Protein AF-A0A962J3A6-F1 (afdb_monomer_lite)

Secondary structure (DSSP, 8-state):
-----------------------PPPPPPPPP-HHHHHHHHHHHHTT----HHHHHHHHHHHHHHHHHH-TTS-HHHHHHHHHHHHHHHHHTTS--HHHHHHHHHHHHHHTT--HHHHHHHHHHTT--HHHHHHHHHHHHHHH-HHHHHHHHHHHHT-

Sequence (158 aa):
MGQDSLPSGNSKPSSRSRPQKKQRGPKKPKKITPEYLHNSGLYYLERFSSSSANFRAVMLRKAQKSCYAWPEQDFDACTRMVDELVQKFIRLELLNDALYTRSKIYSLRRAGKSRRFIFSSLGVKGLEKNMIEKALAAYDAEHGLESSEKDAALTFAR

Structure (mmCIF, N/CA/C/O backbone):
data_AF-A0A962J3A6-F1
#
_entry.id   AF-A0A962J3A6-F1
#
loop_
_atom_site.group_PDB
_atom_site.id
_atom_site.type_symbol
_atom_site.label_atom_id
_atom_site.label_alt_id
_atom_site.label_comp_id
_atom_site.label_asym_id
_atom_site.label_entity_id
_atom_site.label_seq_id
_atom_site.pdbx_PDB_ins_code
_atom_site.Cartn_x
_atom_site.Cartn_y
_atom_site.Cartn_z
_atom_site.occupancy
_atom_site.B_iso_or_equiv
_atom_site.auth_seq_id
_atom_site.auth_comp_id
_atom_site.auth_asym_id
_atom_site.auth_atom_id
_atom_site.pdbx_PDB_model_num
ATOM 1 N N . MET A 1 1 ? 12.954 83.439 39.056 1.00 41.03 1 MET A N 1
ATOM 2 C CA . MET A 1 1 ? 11.613 82.964 39.456 1.00 41.03 1 MET A CA 1
ATOM 3 C C . MET A 1 1 ? 11.185 81.921 38.431 1.00 41.03 1 MET A C 1
ATOM 5 O O . MET A 1 1 ? 11.240 82.273 37.266 1.00 41.03 1 MET A O 1
ATOM 9 N N . GLY A 1 2 ? 10.917 80.679 38.884 1.00 45.16 2 GLY A N 1
ATOM 10 C CA . GLY A 1 2 ? 10.294 79.511 38.201 1.00 45.16 2 GLY A CA 1
ATOM 11 C C . GLY A 1 2 ? 10.706 79.222 36.749 1.00 45.16 2 GLY A C 1
ATOM 12 O O . GLY A 1 2 ? 10.404 80.016 35.876 1.00 45.16 2 GLY A O 1
ATOM 13 N N . GLN A 1 3 ? 11.449 78.171 36.380 1.00 39.69 3 GLN A N 1
ATOM 14 C CA . GLN A 1 3 ? 11.217 76.728 36.586 1.00 39.69 3 GLN A CA 1
ATOM 15 C C . GLN A 1 3 ? 9.780 76.276 36.279 1.00 39.69 3 GLN A C 1
ATOM 17 O O . GLN A 1 3 ? 8.985 76.096 37.188 1.00 39.69 3 GLN A O 1
ATOM 22 N N . ASP A 1 4 ? 9.524 76.051 34.990 1.00 40.72 4 ASP A N 1
ATOM 23 C CA . ASP A 1 4 ? 8.454 75.233 34.410 1.00 40.72 4 ASP A CA 1
ATOM 24 C C . ASP A 1 4 ? 9.035 74.581 33.143 1.00 40.72 4 ASP A C 1
ATOM 26 O O . ASP A 1 4 ? 9.777 75.229 32.414 1.00 40.72 4 ASP A O 1
ATOM 30 N N . SER A 1 5 ? 8.768 73.350 32.727 1.00 40.53 5 SER A N 1
ATOM 31 C CA . SER A 1 5 ? 8.160 72.169 33.328 1.00 40.53 5 SER A CA 1
ATOM 32 C C . SER A 1 5 ? 8.420 71.060 32.288 1.00 40.53 5 SER A C 1
ATOM 34 O O . SER A 1 5 ? 7.968 71.169 31.150 1.00 40.53 5 SER A O 1
ATOM 36 N N . LEU A 1 6 ? 9.175 70.010 32.628 1.00 45.34 6 LEU A N 1
ATOM 37 C CA . LEU A 1 6 ? 9.227 68.760 31.853 1.00 45.34 6 LEU A CA 1
ATOM 38 C C . LEU A 1 6 ? 9.040 67.587 32.812 1.00 45.34 6 LEU A C 1
ATOM 40 O O . LEU A 1 6 ? 9.815 67.428 33.754 1.00 45.34 6 LEU A O 1
ATOM 44 N N . PRO A 1 7 ? 8.061 66.720 32.527 1.00 44.12 7 PRO A N 1
ATOM 45 C CA . PRO A 1 7 ? 8.363 65.295 32.550 1.00 44.12 7 PRO A CA 1
ATOM 46 C C . PRO A 1 7 ? 7.781 64.577 31.321 1.00 44.12 7 PRO A C 1
ATOM 48 O O . PRO A 1 7 ? 6.577 64.361 31.204 1.00 44.12 7 PRO A O 1
ATOM 51 N N . SER A 1 8 ? 8.663 64.138 30.419 1.00 42.34 8 SER A N 1
ATOM 52 C CA . SER A 1 8 ? 8.333 63.175 29.362 1.00 42.34 8 SER A CA 1
ATOM 53 C C . SER A 1 8 ? 8.263 61.766 29.962 1.00 42.34 8 SER A C 1
ATOM 55 O O . SER A 1 8 ? 9.248 61.026 29.975 1.00 42.34 8 SER A O 1
ATOM 57 N N . GLY A 1 9 ? 7.092 61.391 30.478 1.00 39.75 9 GLY A N 1
ATOM 58 C CA . GLY A 1 9 ? 6.780 60.017 30.866 1.00 39.75 9 GLY A CA 1
ATOM 59 C C . GLY A 1 9 ? 6.573 59.140 29.632 1.00 39.75 9 GLY A C 1
ATOM 60 O O . GLY A 1 9 ? 5.510 59.168 29.022 1.00 39.75 9 GLY A O 1
ATOM 61 N N . ASN A 1 10 ? 7.579 58.346 29.261 1.00 40.97 10 ASN A N 1
ATOM 62 C CA . ASN A 1 10 ? 7.450 57.345 28.205 1.00 40.97 10 ASN A CA 1
ATOM 63 C C . ASN A 1 10 ? 6.894 56.039 28.804 1.00 40.97 10 ASN A C 1
ATOM 65 O O . ASN A 1 10 ? 7.640 55.182 29.285 1.00 40.97 10 ASN A O 1
ATOM 69 N N . SER A 1 11 ? 5.570 55.898 28.832 1.00 45.69 11 SER A N 1
ATOM 70 C CA . SER A 1 11 ? 4.886 54.665 29.223 1.00 45.69 11 SER A CA 1
ATOM 71 C C . SER A 1 11 ? 4.934 53.646 28.077 1.00 45.69 11 SER A C 1
ATOM 73 O O . SER A 1 11 ? 4.363 53.834 27.006 1.00 45.69 11 SER A O 1
ATOM 75 N N . LYS A 1 12 ? 5.634 52.531 28.323 1.00 51.38 12 LYS A N 1
ATOM 76 C CA . LYS A 1 12 ? 5.690 51.346 27.451 1.00 51.38 12 LYS A CA 1
ATOM 77 C C . LYS A 1 12 ? 4.277 50.902 27.034 1.00 51.38 12 LYS A C 1
ATOM 79 O O . LYS A 1 12 ? 3.443 50.689 27.918 1.00 51.38 12 LYS A O 1
ATOM 84 N N . PRO A 1 13 ? 4.003 50.635 25.745 1.00 45.97 13 PRO A N 1
ATOM 85 C CA . PRO A 1 13 ? 2.773 49.958 25.372 1.00 45.97 13 PRO A CA 1
ATOM 86 C C . PRO A 1 13 ? 2.832 48.492 25.826 1.00 45.97 13 PRO A C 1
ATOM 88 O O . PRO A 1 13 ? 3.676 47.708 25.391 1.00 45.97 13 PRO A O 1
ATOM 91 N N . SER A 1 14 ? 1.914 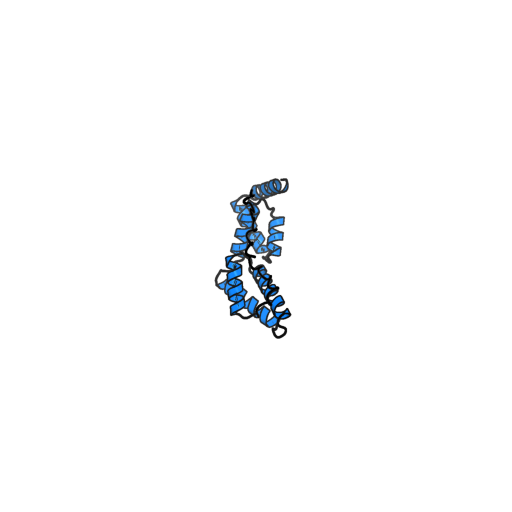48.146 26.729 1.00 51.31 14 SER A N 1
ATOM 92 C CA . SER A 1 14 ? 1.606 46.787 27.177 1.00 51.31 14 SER A CA 1
ATOM 93 C C . SER A 1 14 ? 1.327 45.880 25.975 1.00 51.31 14 SER A C 1
ATOM 95 O O . SER A 1 14 ? 0.310 46.008 25.288 1.00 51.31 14 SER A O 1
ATOM 97 N N . SER A 1 15 ? 2.254 44.962 25.694 1.00 57.25 15 SER A N 1
ATOM 98 C CA . SER A 1 15 ? 2.064 43.913 24.701 1.00 57.25 15 SER A CA 1
ATOM 99 C C . SER A 1 15 ? 0.927 42.999 25.160 1.00 57.25 15 SER A C 1
ATOM 101 O O . SER A 1 15 ? 1.087 42.238 26.115 1.00 57.25 15 SER A O 1
ATOM 103 N N . ARG A 1 16 ? -0.217 43.057 24.468 1.00 57.94 16 ARG A N 1
ATOM 104 C CA . ARG A 1 16 ? -1.308 42.082 24.605 1.00 57.94 16 ARG A CA 1
ATOM 105 C C . ARG A 1 16 ? -0.736 40.678 24.404 1.00 57.94 16 ARG A C 1
ATOM 107 O O . ARG A 1 16 ? -0.370 40.299 23.290 1.00 57.94 16 ARG A O 1
ATOM 114 N N . SER A 1 17 ? -0.638 39.918 25.488 1.00 57.31 17 SER A N 1
ATOM 115 C CA . SER A 1 17 ? -0.189 38.532 25.483 1.00 57.31 17 SER A CA 1
ATOM 116 C C . SER A 1 17 ? -1.162 37.689 24.656 1.00 57.31 17 SER A C 1
ATOM 118 O O . SER A 1 17 ? -2.324 37.492 25.009 1.00 57.31 17 SER A O 1
ATOM 120 N N . ARG A 1 18 ? -0.692 37.196 23.505 1.00 59.00 18 ARG A N 1
ATOM 121 C CA . ARG A 1 18 ? -1.405 36.184 22.717 1.00 59.00 18 ARG A CA 1
ATOM 122 C C . ARG A 1 18 ? -1.610 34.953 23.613 1.00 59.00 18 ARG A C 1
ATOM 124 O O . ARG A 1 18 ? -0.615 34.453 24.141 1.00 59.00 18 ARG A O 1
ATOM 131 N N . PRO A 1 19 ? -2.839 34.433 23.784 1.00 52.97 19 PRO A N 1
ATOM 132 C CA . PRO A 1 19 ? -3.054 33.248 24.601 1.00 52.97 19 PRO A CA 1
ATOM 133 C C . PRO A 1 19 ? -2.276 32.075 23.995 1.00 52.97 19 PRO A C 1
ATOM 135 O O . PRO A 1 19 ? -2.522 31.660 22.859 1.00 52.97 19 PRO A O 1
ATOM 138 N N . GLN A 1 20 ? -1.294 31.568 24.743 1.00 63.28 20 GLN A N 1
ATOM 139 C CA . GLN A 1 20 ? -0.508 30.402 24.356 1.00 63.28 20 GLN A CA 1
ATOM 140 C C . GLN A 1 20 ? -1.460 29.213 24.161 1.00 63.28 20 GLN A C 1
ATOM 142 O O . GLN A 1 20 ? -2.176 28.815 25.082 1.00 63.28 20 GLN A O 1
ATOM 147 N N . LYS A 1 21 ? -1.490 28.639 22.949 1.00 59.34 21 LYS A N 1
ATOM 148 C CA . LYS A 1 21 ? -2.213 27.389 22.670 1.00 59.34 21 LYS A CA 1
ATOM 149 C C . LYS A 1 21 ? -1.671 26.308 23.610 1.00 59.34 21 LYS A C 1
ATOM 151 O O . LYS A 1 21 ? -0.586 25.785 23.367 1.00 59.34 21 LYS A O 1
ATOM 156 N N . LYS A 1 22 ? -2.431 25.955 24.656 1.00 59.28 22 LYS A N 1
ATOM 157 C CA . LYS A 1 22 ? -2.175 24.761 25.478 1.00 59.28 22 LYS A CA 1
ATOM 158 C C . LYS A 1 22 ? -2.032 23.569 24.534 1.00 59.28 22 LYS A C 1
ATOM 160 O O . LYS A 1 22 ? -2.998 23.197 23.862 1.00 59.28 22 LYS A O 1
ATOM 165 N N . GLN A 1 23 ? -0.830 23.005 24.458 1.00 62.09 23 GLN A N 1
ATOM 166 C CA . GLN A 1 23 ? -0.574 21.794 23.693 1.00 62.09 23 GLN A CA 1
ATOM 167 C C . GLN A 1 23 ? -1.398 20.673 24.330 1.00 62.09 23 GLN A C 1
ATOM 169 O O . GLN A 1 23 ? -1.091 20.189 25.416 1.00 62.09 23 GLN A O 1
ATOM 174 N N . ARG A 1 24 ? -2.526 20.326 23.702 1.00 63.44 24 ARG A N 1
ATOM 175 C CA . ARG A 1 24 ? -3.347 19.195 24.132 1.00 63.44 24 ARG A CA 1
ATOM 176 C C . ARG A 1 24 ? -2.508 17.939 23.914 1.00 63.44 24 ARG A C 1
ATOM 178 O O . ARG A 1 24 ? -2.073 17.705 22.78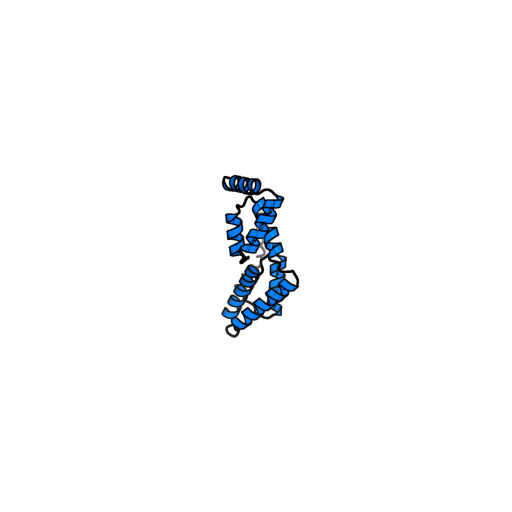7 1.00 63.44 24 ARG A O 1
ATOM 185 N N . GLY A 1 25 ? -2.286 17.167 24.979 1.00 68.00 25 GLY A N 1
ATOM 186 C CA . GLY A 1 25 ? -1.611 15.873 24.902 1.00 68.00 25 GLY A CA 1
ATOM 187 C C . GLY A 1 25 ? -2.261 14.941 23.866 1.00 68.00 25 GLY A C 1
ATOM 188 O O . GLY A 1 25 ? -3.377 15.209 23.398 1.00 68.00 25 GLY A O 1
ATOM 189 N N . PRO A 1 26 ? -1.575 13.856 23.471 1.00 74.94 26 PRO A N 1
ATOM 190 C CA . PRO A 1 26 ? -2.051 12.971 22.416 1.00 74.94 26 PRO A CA 1
ATOM 191 C C . PRO A 1 26 ? -3.453 12.440 22.745 1.00 74.94 26 PRO A C 1
ATOM 193 O O . PRO A 1 26 ? -3.683 11.842 23.794 1.00 74.94 26 PRO A O 1
ATOM 196 N N . LYS A 1 27 ? -4.414 12.687 21.844 1.00 82.00 27 LYS A N 1
ATOM 197 C CA . LYS A 1 27 ? -5.792 12.207 22.006 1.00 82.00 27 LYS A CA 1
ATOM 198 C C . LYS A 1 27 ? -5.806 10.678 21.991 1.00 82.00 27 LYS A C 1
ATOM 200 O O . LYS A 1 27 ? -5.204 10.072 21.103 1.00 82.00 27 LYS A O 1
ATOM 205 N N . LYS A 1 28 ? -6.551 10.074 22.924 1.00 88.31 28 LYS A N 1
ATOM 206 C CA . LYS A 1 28 ? -6.793 8.625 22.953 1.00 88.31 28 LYS A CA 1
ATOM 207 C C . LYS A 1 28 ? -7.330 8.157 21.583 1.00 88.31 28 LYS A C 1
ATOM 209 O O . LYS A 1 28 ? -8.202 8.835 21.027 1.00 88.31 28 LYS A O 1
ATOM 214 N N . PRO A 1 29 ? -6.828 7.042 21.016 1.00 91.75 29 PRO A N 1
ATOM 215 C CA . PRO A 1 29 ? -7.354 6.488 19.770 1.00 91.75 29 PRO A CA 1
ATOM 216 C C . PRO A 1 29 ? -8.864 6.229 19.855 1.00 91.75 29 PRO A C 1
ATOM 218 O O . PRO A 1 29 ? -9.371 5.835 20.904 1.00 91.75 29 PRO A O 1
ATOM 221 N N . LYS A 1 30 ? -9.590 6.441 18.752 1.00 93.94 30 LYS A N 1
ATOM 222 C CA . LYS A 1 30 ? -11.011 6.067 18.661 1.00 93.94 30 LYS A CA 1
ATOM 223 C C . LYS A 1 30 ? -11.153 4.546 18.585 1.00 93.94 30 LYS A C 1
ATOM 225 O O . LYS A 1 30 ? -10.305 3.916 17.956 1.00 93.94 30 LYS A O 1
ATOM 230 N N . LYS A 1 31 ? -12.244 4.015 19.153 1.00 95.50 31 LYS A N 1
ATOM 231 C CA . LYS A 1 31 ? -12.627 2.602 19.035 1.00 95.50 31 LYS A CA 1
ATOM 232 C C . LYS A 1 31 ? -12.773 2.189 17.571 1.00 95.50 31 LYS A C 1
ATOM 234 O O . LYS A 1 31 ? -13.256 2.971 16.750 1.00 95.50 31 LYS A O 1
ATOM 239 N N . ILE A 1 32 ? -12.388 0.954 17.264 1.00 96.94 32 ILE A N 1
ATOM 240 C CA . ILE A 1 32 ? -12.629 0.352 15.949 1.00 96.94 32 ILE A CA 1
ATOM 241 C C . ILE A 1 32 ? -14.109 0.006 15.808 1.00 96.94 32 ILE A C 1
ATOM 243 O O . ILE A 1 32 ? -14.646 -0.760 16.599 1.00 96.94 32 ILE A O 1
ATOM 247 N N . THR A 1 33 ? -14.744 0.582 14.793 1.00 96.81 33 THR A N 1
ATOM 248 C CA . THR A 1 33 ? -16.094 0.255 14.318 1.00 96.81 33 THR A CA 1
ATOM 249 C C . THR A 1 33 ? -16.060 0.185 12.786 1.00 96.81 33 THR A C 1
ATOM 251 O O . THR A 1 33 ? -15.128 0.752 12.198 1.00 96.81 33 THR A O 1
ATOM 254 N N . PRO A 1 34 ? -17.039 -0.454 12.112 1.00 95.94 34 PRO A N 1
ATOM 255 C CA . PRO A 1 34 ? -17.047 -0.523 10.647 1.00 95.94 34 PRO A CA 1
ATOM 256 C C . PRO A 1 34 ? -17.049 0.874 10.017 1.00 95.94 34 PRO A C 1
ATOM 258 O O . PRO A 1 34 ? -16.249 1.165 9.132 1.00 95.94 34 PRO A O 1
ATOM 261 N N . GLU A 1 35 ? -17.879 1.769 10.556 1.00 97.38 35 GLU A N 1
ATOM 262 C CA . GLU A 1 35 ? -18.005 3.160 10.114 1.00 97.38 35 GLU A CA 1
ATOM 263 C C . GLU A 1 35 ? -16.699 3.947 10.292 1.00 97.38 35 GLU A C 1
ATOM 265 O O . GLU A 1 35 ? -16.247 4.664 9.398 1.00 97.38 35 GLU A O 1
ATOM 270 N N . TYR A 1 36 ? -16.035 3.786 11.441 1.00 97.19 36 TYR A N 1
ATOM 271 C CA . TYR A 1 36 ? -14.751 4.439 11.678 1.00 97.19 36 TYR A CA 1
ATOM 272 C C . TYR A 1 36 ? -13.668 3.927 10.726 1.00 97.19 36 TYR A C 1
ATOM 274 O O . TYR A 1 36 ? -12.917 4.733 10.174 1.00 97.19 36 TYR A O 1
ATOM 282 N N . LEU A 1 37 ? -13.585 2.607 10.533 1.00 97.69 37 LEU A N 1
ATOM 283 C CA . LEU A 1 37 ? -12.637 1.994 9.608 1.00 97.69 37 LEU A CA 1
ATOM 284 C C . LEU A 1 37 ? -12.872 2.496 8.185 1.00 97.69 37 LEU A C 1
ATOM 286 O O . LEU A 1 37 ? -11.922 2.971 7.567 1.00 97.69 37 LEU A O 1
ATOM 290 N N . HIS A 1 38 ? -14.124 2.499 7.726 1.00 98.25 38 HIS A N 1
ATOM 291 C CA . HIS A 1 38 ? -14.517 3.001 6.415 1.00 98.25 38 HIS A CA 1
ATOM 292 C C . HIS A 1 38 ? -14.069 4.448 6.188 1.00 98.25 38 HIS A C 1
ATOM 294 O O . HIS A 1 38 ? -13.290 4.717 5.275 1.00 98.25 38 HIS A O 1
ATOM 300 N N . ASN A 1 39 ? -14.465 5.366 7.073 1.00 98.25 39 ASN A N 1
ATOM 301 C CA . ASN A 1 39 ? -14.126 6.785 6.947 1.00 98.25 39 ASN A CA 1
ATOM 302 C C . ASN A 1 39 ? -12.617 7.031 7.070 1.00 98.25 39 ASN A C 1
ATOM 304 O O . ASN A 1 39 ? -12.049 7.853 6.353 1.00 98.25 39 ASN A O 1
ATOM 308 N N . SER A 1 40 ? -11.935 6.293 7.952 1.00 97.75 40 SER A N 1
ATOM 309 C CA . SER A 1 40 ? -10.479 6.391 8.079 1.00 97.75 40 SER A CA 1
ATOM 310 C C . SER A 1 40 ? -9.736 5.829 6.865 1.00 97.75 40 SER A C 1
ATOM 312 O O . SER A 1 40 ? -8.668 6.334 6.522 1.00 97.75 40 SER A O 1
ATOM 314 N N . GLY A 1 41 ? -10.305 4.806 6.226 1.00 98.19 41 GLY A N 1
ATOM 315 C CA . GLY A 1 41 ? -9.788 4.187 5.019 1.00 98.19 41 GLY A CA 1
ATOM 316 C C . GLY A 1 41 ? -9.934 5.105 3.811 1.00 98.19 41 GLY A C 1
ATOM 317 O O . GLY A 1 41 ? -8.947 5.321 3.113 1.00 98.19 41 GLY A O 1
ATOM 318 N N . LEU A 1 42 ? -11.115 5.702 3.615 1.00 98.38 42 LEU A N 1
ATOM 319 C CA . LEU A 1 42 ? -11.349 6.699 2.564 1.00 98.38 42 LEU A CA 1
ATOM 320 C C . LEU A 1 42 ? -10.379 7.873 2.696 1.00 98.38 42 LEU A C 1
ATOM 322 O O . LEU A 1 42 ? -9.617 8.147 1.775 1.00 98.38 42 LEU A O 1
ATOM 326 N N . TYR A 1 43 ? -10.299 8.468 3.889 1.00 98.06 43 TYR A N 1
ATOM 327 C CA . TYR A 1 43 ? -9.371 9.567 4.156 1.00 98.06 43 TYR A CA 1
ATOM 328 C C . TYR A 1 43 ? -7.899 9.204 3.883 1.00 98.06 43 TYR A C 1
ATOM 330 O O . TYR A 1 43 ? -7.088 10.051 3.505 1.00 98.06 43 TYR A O 1
ATOM 338 N N . TYR A 1 44 ? -7.515 7.941 4.102 1.00 98.00 44 TYR A N 1
ATOM 339 C CA . TYR A 1 44 ? -6.171 7.474 3.776 1.00 98.00 44 TYR A CA 1
ATOM 340 C C . TYR A 1 44 ? -5.952 7.405 2.258 1.00 98.00 44 TYR A C 1
ATOM 342 O O . TYR A 1 44 ? -4.936 7.905 1.773 1.00 98.00 44 TYR A O 1
ATOM 350 N N . LEU A 1 45 ? -6.897 6.821 1.517 1.00 97.69 45 LEU A N 1
ATOM 351 C CA . LEU A 1 45 ? -6.785 6.622 0.069 1.00 97.69 45 LEU A CA 1
ATOM 352 C C . LEU A 1 45 ? -6.939 7.915 -0.742 1.00 97.69 45 LEU A C 1
ATOM 354 O O . LEU A 1 45 ? -6.318 8.037 -1.792 1.00 97.69 45 LEU A O 1
ATOM 358 N N . GLU A 1 46 ? -7.643 8.921 -0.219 1.00 97.19 46 GLU A N 1
ATOM 359 C CA . GLU A 1 46 ? -7.670 10.279 -0.789 1.00 97.19 46 GLU A CA 1
ATOM 360 C C . GLU A 1 46 ? -6.276 10.920 -0.872 1.00 97.19 46 GLU A C 1
ATOM 362 O O . GLU A 1 46 ? -6.020 11.785 -1.707 1.00 97.19 46 GLU A O 1
ATOM 367 N N . ARG A 1 47 ? -5.362 10.520 0.019 1.00 97.00 47 ARG A N 1
ATOM 368 C CA . ARG A 1 47 ? -4.041 11.147 0.169 1.00 97.00 47 ARG A CA 1
ATOM 369 C C . ARG A 1 47 ? -2.902 10.269 -0.317 1.00 97.00 47 ARG A C 1
ATOM 371 O O . ARG A 1 47 ? -1.839 10.783 -0.663 1.00 97.00 47 ARG A O 1
ATOM 378 N N . PHE A 1 48 ? -3.089 8.955 -0.286 1.00 95.62 48 PHE A N 1
ATOM 379 C CA . PHE A 1 48 ? -2.035 7.993 -0.557 1.00 95.62 48 PHE A CA 1
ATOM 380 C C . PHE A 1 48 ? -2.536 6.893 -1.484 1.00 95.62 48 PHE A C 1
ATOM 382 O O . PHE A 1 48 ? -3.439 6.137 -1.136 1.00 95.62 48 PHE A O 1
ATOM 389 N N . SER A 1 49 ? -1.857 6.719 -2.618 1.00 94.12 49 SER A N 1
ATOM 390 C CA . SER A 1 49 ? -1.963 5.471 -3.371 1.00 94.12 49 SER A CA 1
ATOM 391 C C . SER A 1 49 ? -1.281 4.341 -2.598 1.00 94.12 49 SER A C 1
ATOM 393 O O . SER A 1 49 ? -0.174 4.499 -2.067 1.00 94.12 49 SER A O 1
ATOM 395 N N . SER A 1 50 ? -1.932 3.182 -2.533 1.00 97.44 50 SER A N 1
ATOM 396 C CA . SER A 1 50 ? -1.454 2.033 -1.768 1.00 97.44 50 SER A CA 1
ATOM 397 C C . SER A 1 50 ? -1.827 0.725 -2.452 1.00 97.44 50 SER A C 1
ATOM 399 O O . SER A 1 50 ? -2.889 0.627 -3.055 1.00 97.44 50 SER A O 1
ATOM 401 N N . SER A 1 51 ? -0.986 -0.294 -2.275 1.00 98.38 51 SER A N 1
ATOM 402 C CA . SER A 1 51 ? -1.410 -1.682 -2.448 1.00 98.38 51 SER A CA 1
ATOM 403 C C . SER A 1 51 ? -2.390 -2.080 -1.344 1.00 98.38 51 SER A C 1
ATOM 405 O O . SER A 1 51 ? -2.412 -1.484 -0.254 1.00 98.38 51 SER A O 1
ATOM 407 N N . SER A 1 52 ? -3.146 -3.136 -1.604 1.00 98.62 52 SER A N 1
ATOM 408 C CA . SER A 1 52 ? -4.115 -3.738 -0.693 1.00 98.62 52 SER A CA 1
ATOM 409 C C . SER A 1 52 ? -3.433 -4.243 0.577 1.00 98.62 52 SER A C 1
ATOM 411 O O . SER A 1 52 ? -3.870 -3.926 1.684 1.00 98.62 52 SER A O 1
ATOM 413 N N . ALA A 1 53 ? -2.294 -4.929 0.443 1.00 98.50 53 ALA A N 1
ATOM 414 C CA . ALA A 1 53 ? -1.516 -5.426 1.578 1.00 98.50 53 ALA A CA 1
ATOM 415 C C . ALA A 1 53 ? -0.957 -4.294 2.461 1.00 98.50 53 ALA A C 1
ATOM 417 O O . ALA A 1 53 ? -1.041 -4.355 3.692 1.00 98.50 53 ALA A O 1
ATOM 418 N N . ASN A 1 54 ? -0.433 -3.219 1.861 1.00 98.38 54 ASN A N 1
ATOM 419 C CA . ASN A 1 54 ? 0.045 -2.068 2.628 1.00 98.38 54 ASN A CA 1
ATOM 420 C C . ASN A 1 54 ? -1.115 -1.345 3.328 1.00 98.38 54 ASN A C 1
ATOM 422 O O . ASN A 1 54 ? -0.991 -1.003 4.505 1.00 98.38 54 ASN A O 1
ATOM 426 N N . PHE A 1 55 ? -2.247 -1.154 2.644 1.00 98.75 55 PHE A N 1
ATOM 427 C CA . PHE A 1 55 ? -3.441 -0.544 3.230 1.00 98.75 55 PHE A CA 1
ATOM 428 C C . PHE A 1 55 ? -3.947 -1.362 4.426 1.00 98.75 55 PHE A C 1
ATOM 430 O O . PHE A 1 55 ? -4.128 -0.810 5.516 1.00 98.75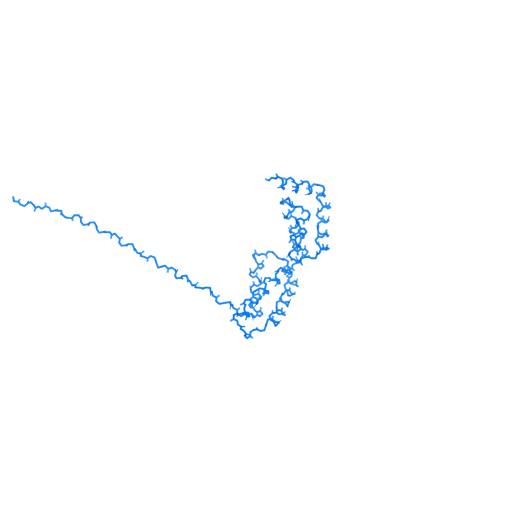 55 PHE A O 1
ATOM 437 N N . ARG A 1 56 ? -4.050 -2.689 4.267 1.00 98.62 56 ARG A N 1
ATOM 438 C CA . ARG A 1 56 ? -4.375 -3.630 5.346 1.00 98.62 56 ARG A CA 1
ATOM 439 C C . ARG A 1 56 ? -3.450 -3.441 6.545 1.00 98.62 56 ARG A C 1
ATOM 441 O O . ARG A 1 56 ? -3.919 -3.241 7.661 1.00 98.62 56 ARG A O 1
ATOM 448 N N . ALA A 1 57 ? -2.135 -3.430 6.325 1.00 98.44 57 ALA A N 1
ATOM 449 C CA . ALA A 1 57 ? -1.156 -3.256 7.396 1.00 98.44 57 ALA A CA 1
ATOM 450 C C . ALA A 1 57 ? -1.300 -1.904 8.119 1.00 98.44 57 ALA A C 1
ATOM 452 O O . ALA A 1 57 ? -1.113 -1.820 9.333 1.00 98.44 57 ALA A O 1
ATOM 453 N N . VAL A 1 58 ? -1.633 -0.823 7.407 1.00 97.94 58 VAL A N 1
ATOM 454 C CA . VAL A 1 58 ? -1.895 0.487 8.027 1.00 97.94 58 VAL A CA 1
ATOM 455 C C . VAL A 1 58 ? -3.152 0.438 8.898 1.00 97.94 58 VAL A C 1
ATOM 457 O O . VAL A 1 58 ? -3.117 0.920 10.035 1.00 97.94 58 VAL A O 1
ATOM 460 N N . MET A 1 59 ? -4.234 -0.170 8.409 1.00 98.50 59 MET A N 1
ATOM 461 C CA . MET A 1 59 ? -5.478 -0.311 9.170 1.00 98.50 59 MET A CA 1
ATOM 462 C C . MET A 1 59 ? 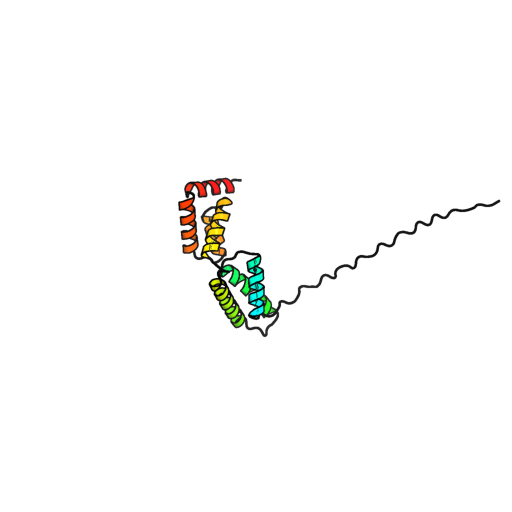-5.308 -1.228 10.387 1.00 98.50 59 MET A C 1
ATOM 464 O O . MET A 1 59 ? -5.764 -0.880 11.475 1.00 98.50 59 MET A O 1
ATOM 468 N N . LEU A 1 60 ? -4.552 -2.323 10.270 1.00 98.44 60 LEU A N 1
ATOM 469 C CA . LEU A 1 60 ? -4.240 -3.202 11.402 1.00 98.44 60 LEU A CA 1
ATOM 470 C C . LEU A 1 60 ? -3.413 -2.505 12.481 1.00 98.44 60 LEU A C 1
ATOM 472 O O . LEU A 1 60 ? -3.731 -2.622 13.659 1.00 98.44 60 LEU A O 1
ATOM 476 N N . ARG A 1 61 ? -2.409 -1.696 12.114 1.00 97.88 61 ARG A N 1
ATOM 477 C CA . ARG A 1 61 ? -1.671 -0.882 13.102 1.00 97.88 61 ARG A CA 1
ATOM 478 C C . ARG A 1 61 ? -2.593 0.090 13.839 1.00 97.88 61 ARG A C 1
ATOM 480 O O . ARG A 1 61 ? -2.378 0.380 15.016 1.00 97.88 61 ARG A O 1
ATOM 487 N N . LYS A 1 62 ? -3.616 0.621 13.161 1.00 96.56 62 LYS A N 1
ATOM 488 C CA . LYS A 1 62 ? -4.637 1.474 13.786 1.00 96.56 62 LYS A CA 1
ATOM 489 C C . LYS A 1 62 ? -5.534 0.658 14.725 1.00 96.56 62 LYS A C 1
ATOM 491 O O . LYS A 1 62 ? -5.796 1.130 15.830 1.00 96.56 62 LYS A O 1
ATOM 496 N N . ALA A 1 63 ? -5.936 -0.548 14.327 1.00 97.38 63 ALA A N 1
ATOM 497 C CA . ALA A 1 63 ? -6.701 -1.464 15.168 1.00 97.38 63 ALA A CA 1
ATOM 498 C C . ALA A 1 63 ? -5.932 -1.885 16.424 1.00 97.38 63 ALA A C 1
ATOM 500 O O . ALA A 1 63 ? -6.459 -1.760 17.525 1.00 97.38 63 ALA A O 1
ATOM 501 N N . GLN A 1 64 ? -4.659 -2.251 16.287 1.00 97.19 64 GLN A N 1
ATOM 502 C CA . GLN A 1 64 ? -3.791 -2.622 17.404 1.00 97.19 64 GLN A CA 1
ATOM 503 C C . GLN A 1 64 ? -3.662 -1.483 18.425 1.00 97.19 64 GLN A C 1
ATOM 505 O O . GLN A 1 64 ? -3.841 -1.690 19.623 1.00 97.19 64 GLN A O 1
ATOM 510 N N . LYS A 1 65 ? -3.431 -0.247 17.955 1.00 96.50 65 LYS A N 1
ATOM 511 C CA . LYS A 1 65 ? -3.398 0.945 18.822 1.00 96.50 65 LYS A CA 1
ATOM 512 C C . LYS A 1 65 ? -4.726 1.192 19.536 1.00 96.50 65 LYS A C 1
ATOM 514 O O . LYS A 1 65 ? -4.723 1.696 20.655 1.00 96.50 65 LYS A O 1
ATOM 519 N N . SER A 1 66 ? -5.847 0.881 18.886 1.00 96.12 66 SER A N 1
ATOM 520 C CA . SER A 1 66 ? -7.167 0.986 19.503 1.00 96.12 66 SER A CA 1
ATOM 521 C C . SER A 1 66 ? -7.362 -0.070 20.584 1.00 96.12 66 SER A C 1
ATOM 523 O O . SER A 1 66 ? -7.704 0.299 21.697 1.00 96.12 66 SER A O 1
ATOM 525 N N . CYS A 1 67 ? -7.081 -1.344 20.298 1.00 96.00 67 CYS A N 1
ATOM 526 C CA . CYS A 1 67 ? -7.259 -2.442 21.257 1.00 96.00 67 CYS A CA 1
ATOM 527 C C . CYS A 1 67 ? -6.358 -2.270 22.488 1.00 96.00 67 CYS A C 1
ATOM 529 O O . CYS A 1 67 ? -6.795 -2.491 23.608 1.00 96.00 67 CYS A O 1
ATOM 531 N N . TYR A 1 68 ? -5.139 -1.747 22.309 1.00 95.50 68 TYR A N 1
ATOM 532 C CA . TYR A 1 68 ? -4.281 -1.369 23.438 1.00 95.50 68 TYR A CA 1
ATOM 533 C C . TYR A 1 68 ? -4.919 -0.296 24.339 1.00 95.50 68 TYR A C 1
ATOM 535 O O . TYR A 1 68 ? -4.755 -0.306 25.554 1.00 95.50 68 TYR A O 1
ATOM 543 N N . ALA A 1 69 ? -5.653 0.653 23.751 1.00 95.81 69 ALA A N 1
ATOM 544 C CA . ALA A 1 69 ? -6.320 1.724 24.485 1.00 95.81 69 ALA A CA 1
ATOM 545 C C . ALA A 1 69 ? -7.706 1.319 25.034 1.00 95.81 69 ALA A C 1
ATOM 547 O O . ALA A 1 69 ? -8.228 1.996 25.926 1.00 95.81 69 ALA A O 1
ATOM 548 N N . TRP A 1 70 ? -8.308 0.265 24.487 1.00 95.12 70 TRP A N 1
ATOM 549 C CA . TRP A 1 70 ? -9.657 -0.222 24.774 1.00 95.12 70 TRP A CA 1
ATOM 550 C C . TRP A 1 70 ? -9.615 -1.754 24.910 1.00 95.12 70 TRP A C 1
ATOM 552 O O . TRP A 1 70 ? -9.902 -2.444 23.930 1.00 95.12 70 TRP A O 1
ATOM 562 N N . PRO A 1 71 ? -9.224 -2.287 26.087 1.00 92.31 71 PRO A N 1
ATOM 563 C CA . PRO A 1 71 ? -9.025 -3.726 26.302 1.00 92.31 71 PRO A CA 1
ATOM 564 C C . PRO A 1 71 ? -10.271 -4.588 26.069 1.00 92.31 71 PRO A C 1
ATOM 566 O O . PRO A 1 71 ? -10.159 -5.790 25.870 1.00 92.31 71 PRO A O 1
ATOM 569 N N . GLU A 1 72 ? -11.460 -3.984 26.080 1.00 94.56 72 GLU A N 1
ATOM 570 C CA . GLU A 1 72 ? -12.716 -4.645 25.730 1.00 94.56 72 GLU A CA 1
ATOM 571 C C . GLU A 1 72 ? -12.855 -4.949 24.227 1.00 94.56 72 GLU A C 1
ATOM 573 O O . GLU A 1 72 ? -13.771 -5.665 23.825 1.00 94.56 72 GLU A O 1
ATOM 578 N N . GLN A 1 73 ? -11.995 -4.377 23.376 1.00 94.75 73 GLN A N 1
ATOM 579 C CA . GLN A 1 73 ? -11.979 -4.682 21.951 1.00 94.75 73 GLN A CA 1
ATOM 580 C C . GLN A 1 73 ? -11.160 -5.939 21.675 1.00 94.75 73 GLN A C 1
ATOM 582 O O . GLN A 1 73 ? -9.951 -5.966 21.894 1.00 94.75 73 GLN A O 1
ATOM 587 N N . ASP A 1 74 ? -11.816 -6.936 21.091 1.00 96.00 74 ASP A N 1
ATOM 588 C CA . ASP A 1 74 ? -11.146 -8.102 20.531 1.00 96.00 74 ASP A CA 1
ATOM 589 C C . ASP A 1 74 ? -10.384 -7.728 19.245 1.00 96.00 74 ASP A C 1
ATOM 591 O O . ASP A 1 74 ? -10.953 -7.195 18.281 1.00 96.00 74 ASP A O 1
ATOM 595 N N . PHE A 1 75 ? -9.080 -8.009 19.230 1.00 96.56 75 PHE A N 1
ATOM 596 C CA . PHE A 1 75 ? -8.217 -7.743 18.083 1.00 96.56 75 PHE A CA 1
ATOM 597 C C . PHE A 1 75 ? -8.540 -8.651 16.890 1.00 96.56 75 PHE A C 1
ATOM 599 O O . PHE A 1 75 ? -8.429 -8.201 15.745 1.00 96.56 75 PHE A O 1
ATOM 606 N N . ASP A 1 76 ? -9.0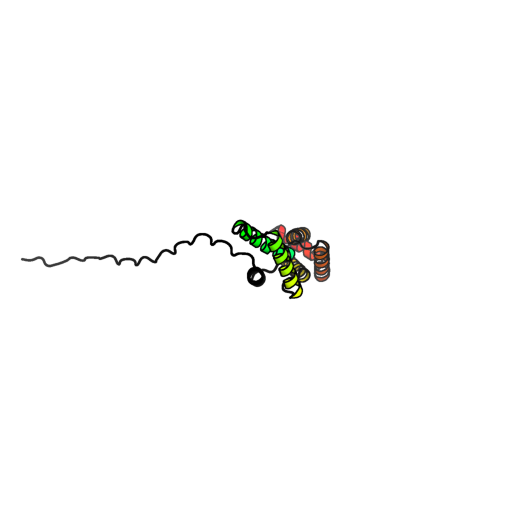06 -9.879 17.125 1.00 97.81 76 ASP A N 1
ATOM 607 C CA . ASP A 1 76 ? -9.372 -10.800 16.048 1.00 97.81 76 ASP A CA 1
ATOM 608 C C . ASP A 1 76 ? -10.652 -10.333 15.350 1.00 97.81 76 ASP A C 1
ATOM 610 O O . ASP A 1 76 ? -10.712 -10.290 14.117 1.00 97.81 76 ASP A O 1
ATOM 614 N N . ALA A 1 77 ? -11.650 -9.878 16.114 1.00 97.56 77 ALA A N 1
ATOM 615 C CA . ALA A 1 77 ? -12.819 -9.193 15.567 1.00 97.56 77 ALA A CA 1
ATOM 616 C C . ALA A 1 77 ? -12.427 -7.951 14.755 1.00 97.56 77 ALA A C 1
ATOM 618 O O . ALA A 1 77 ? -12.881 -7.791 13.622 1.00 97.56 77 ALA A O 1
ATOM 619 N N . CYS A 1 78 ? -11.530 -7.107 15.277 1.00 97.81 78 CYS A N 1
ATOM 620 C CA . CYS A 1 78 ? -11.044 -5.942 14.535 1.00 97.81 78 CYS A CA 1
ATOM 621 C C . CYS A 1 78 ? -10.321 -6.335 13.237 1.00 97.81 78 CYS A C 1
ATOM 623 O O . CYS A 1 78 ? -10.457 -5.642 12.229 1.00 97.81 78 CYS A O 1
ATOM 625 N N . THR A 1 79 ? -9.566 -7.434 13.244 1.00 98.44 79 THR A N 1
ATOM 626 C CA . THR A 1 79 ? -8.854 -7.947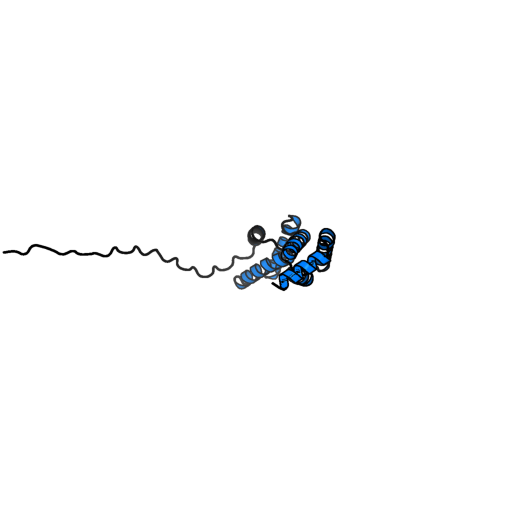 12.065 1.00 98.44 79 THR A CA 1
ATOM 627 C C . THR A 1 79 ? -9.833 -8.383 10.977 1.00 98.44 79 THR A C 1
ATOM 629 O O . THR A 1 79 ? -9.676 -7.957 9.834 1.00 98.44 79 THR A O 1
ATOM 632 N N . ARG A 1 80 ? -10.899 -9.117 11.333 1.00 98.50 80 ARG A N 1
ATOM 633 C CA . ARG A 1 80 ? -11.973 -9.484 10.389 1.00 98.50 80 ARG A CA 1
ATOM 634 C C . ARG A 1 80 ? -12.627 -8.254 9.756 1.00 98.50 80 ARG A C 1
ATOM 636 O O . ARG A 1 80 ? -12.782 -8.203 8.541 1.00 98.50 80 ARG A O 1
ATOM 643 N N . MET A 1 81 ? -12.911 -7.219 10.549 1.00 98.38 81 MET A N 1
ATOM 644 C CA . MET A 1 81 ? -13.481 -5.962 10.040 1.00 98.38 81 MET A CA 1
ATOM 645 C C . MET A 1 81 ? -12.533 -5.233 9.076 1.00 98.38 81 MET A C 1
ATOM 647 O O . MET A 1 81 ? -12.978 -4.607 8.113 1.00 98.38 81 MET A O 1
ATOM 651 N N . VAL A 1 82 ? -11.219 -5.287 9.327 1.00 98.69 82 VAL A N 1
ATOM 652 C CA . VAL A 1 82 ? -10.223 -4.746 8.394 1.00 98.69 82 VAL A CA 1
ATOM 653 C C . VAL A 1 82 ? -10.231 -5.545 7.094 1.00 98.69 82 VAL A C 1
ATOM 655 O O . VAL A 1 82 ? -10.257 -4.935 6.030 1.00 98.69 82 VAL A O 1
ATOM 658 N N . ASP A 1 83 ? -10.253 -6.874 7.159 1.00 98.62 83 ASP A N 1
ATOM 659 C CA . ASP A 1 83 ? -10.263 -7.736 5.973 1.00 98.62 83 ASP A CA 1
ATOM 660 C C . ASP A 1 83 ? -11.514 -7.510 5.114 1.00 98.62 83 ASP A C 1
ATOM 662 O O . ASP A 1 83 ? -11.409 -7.325 3.899 1.00 98.62 83 ASP A O 1
ATOM 666 N N . GLU A 1 84 ? -12.684 -7.399 5.743 1.00 98.62 84 GLU A N 1
ATOM 667 C CA . GLU A 1 84 ? -13.936 -7.026 5.079 1.00 98.62 84 GLU A CA 1
ATOM 668 C C . GLU A 1 84 ? -13.847 -5.654 4.398 1.00 98.62 84 GLU A C 1
ATOM 670 O O . GLU A 1 84 ? -14.301 -5.498 3.258 1.00 98.62 84 GLU A O 1
ATOM 675 N N . LEU A 1 85 ? -13.229 -4.663 5.055 1.00 98.69 85 LEU A N 1
ATOM 676 C CA . LEU A 1 85 ? -13.018 -3.341 4.467 1.00 98.69 85 LEU A CA 1
ATOM 677 C C . LEU A 1 85 ? -12.100 -3.407 3.242 1.00 98.69 85 LEU A C 1
ATOM 679 O O . LEU A 1 85 ? -12.412 -2.787 2.226 1.00 98.69 85 LEU A O 1
ATOM 683 N N . VAL A 1 86 ? -10.988 -4.147 3.320 1.00 98.75 86 VAL A N 1
ATOM 684 C CA . VAL A 1 86 ? -10.073 -4.327 2.181 1.00 98.75 86 VAL A CA 1
ATOM 685 C C . VAL A 1 86 ? -10.834 -4.912 0.997 1.00 98.75 86 VAL A C 1
ATOM 687 O O . VAL A 1 86 ? -10.786 -4.351 -0.095 1.00 98.75 86 VAL A O 1
ATOM 690 N N . GLN A 1 87 ? -11.603 -5.979 1.220 1.00 98.69 87 GLN A N 1
ATOM 691 C CA . GLN A 1 87 ? -12.397 -6.606 0.165 1.00 98.69 87 GLN A CA 1
ATOM 692 C C . GLN A 1 87 ? -13.467 -5.663 -0.396 1.00 98.69 87 GLN A C 1
ATOM 694 O O . GLN A 1 87 ? -13.677 -5.619 -1.608 1.00 98.69 87 GLN A O 1
ATOM 699 N N . LYS A 1 88 ? -14.123 -4.863 0.456 1.00 98.62 88 LYS A N 1
ATOM 700 C CA . LYS A 1 88 ? -15.057 -3.818 0.010 1.00 98.62 88 LYS A CA 1
ATOM 701 C C . LYS A 1 88 ? -14.362 -2.815 -0.912 1.00 98.62 88 LYS A C 1
ATOM 703 O O . LYS A 1 88 ? -14.901 -2.492 -1.963 1.00 98.62 88 LYS A O 1
ATOM 708 N N . PHE A 1 89 ? -13.182 -2.332 -0.539 1.00 98.69 89 PHE A N 1
ATOM 709 C CA . PHE A 1 89 ? -12.454 -1.322 -1.310 1.00 98.69 89 PHE A CA 1
ATOM 710 C C . PHE A 1 89 ? -11.838 -1.866 -2.599 1.00 98.69 89 PHE A C 1
ATOM 712 O O . PHE A 1 89 ? -11.765 -1.121 -3.571 1.00 98.69 89 PHE A O 1
ATOM 719 N N . ILE A 1 90 ? -11.472 -3.150 -2.645 1.00 98.62 90 ILE A N 1
ATOM 720 C CA . ILE A 1 90 ? -11.099 -3.827 -3.894 1.00 98.62 90 ILE A CA 1
ATOM 721 C C . ILE A 1 90 ? -12.300 -3.881 -4.848 1.00 98.62 90 ILE A C 1
ATOM 723 O O . ILE A 1 90 ? -12.174 -3.496 -6.005 1.00 98.62 90 ILE A O 1
ATOM 727 N N . ARG A 1 91 ? -13.486 -4.287 -4.367 1.00 98.50 91 ARG A N 1
ATOM 728 C CA . ARG A 1 91 ? -14.708 -4.336 -5.198 1.00 98.50 91 ARG A CA 1
ATOM 729 C C . ARG A 1 91 ? -15.148 -2.968 -5.720 1.00 98.50 91 ARG A C 1
ATOM 731 O O . ARG A 1 91 ? -15.753 -2.899 -6.779 1.00 98.50 91 ARG A O 1
ATOM 738 N N . LEU A 1 92 ? -14.871 -1.904 -4.969 1.00 97.88 92 LEU A N 1
ATOM 739 C CA . LEU A 1 92 ? -15.132 -0.519 -5.374 1.00 97.88 92 LEU A CA 1
ATOM 740 C C . LEU A 1 92 ? -13.992 0.088 -6.211 1.00 97.88 92 LEU A C 1
ATOM 742 O O . LEU A 1 92 ? -14.003 1.290 -6.450 1.00 97.88 92 LEU A O 1
ATOM 746 N N . GLU A 1 93 ? -12.985 -0.708 -6.585 1.00 97.00 93 GLU A N 1
ATOM 747 C CA . GLU A 1 93 ? -11.791 -0.293 -7.339 1.00 97.00 93 GLU A CA 1
ATOM 748 C C . GLU A 1 93 ? -10.953 0.823 -6.685 1.00 97.00 93 GLU A C 1
ATOM 750 O O . GLU A 1 93 ? -10.039 1.375 -7.297 1.00 97.00 93 GLU A O 1
ATOM 755 N N . LEU A 1 94 ? -11.189 1.116 -5.403 1.00 97.56 94 LEU A N 1
ATOM 756 C CA . LEU A 1 94 ? -10.379 2.054 -4.617 1.00 97.56 94 LEU A CA 1
ATOM 757 C C . LEU A 1 94 ? -9.002 1.467 -4.277 1.00 97.56 94 LEU A C 1
ATOM 759 O O . LEU A 1 94 ? -8.036 2.199 -4.060 1.00 97.56 94 LEU A O 1
ATOM 763 N N . LEU A 1 95 ? -8.916 0.138 -4.219 1.00 98.44 95 LEU A N 1
ATOM 764 C CA . LEU A 1 95 ? -7.673 -0.616 -4.127 1.00 98.44 95 LEU A CA 1
ATOM 765 C C . LEU A 1 95 ? -7.527 -1.474 -5.379 1.00 98.44 95 LEU A C 1
ATOM 767 O O . LEU A 1 95 ? -8.350 -2.346 -5.644 1.00 98.44 95 LEU A O 1
ATOM 771 N N . ASN A 1 96 ? -6.457 -1.240 -6.132 1.00 98.25 96 ASN A N 1
ATOM 772 C CA . ASN A 1 96 ? -6.149 -1.995 -7.337 1.00 98.25 96 ASN A CA 1
ATOM 773 C C . ASN A 1 96 ? -4.637 -2.226 -7.415 1.00 98.25 96 ASN A C 1
ATOM 775 O O . ASN A 1 96 ? -3.872 -1.335 -7.792 1.00 98.25 96 ASN A O 1
ATOM 779 N N . ASP A 1 97 ? -4.207 -3.431 -7.044 1.00 98.44 97 ASP A N 1
ATOM 780 C CA . ASP A 1 97 ? -2.787 -3.777 -6.953 1.00 98.44 97 ASP A CA 1
ATOM 781 C C . ASP A 1 97 ? -2.103 -3.782 -8.324 1.00 98.44 97 ASP A C 1
ATOM 783 O O . ASP A 1 97 ? -0.949 -3.364 -8.428 1.00 98.44 97 ASP A O 1
ATOM 787 N N . ALA A 1 98 ? -2.811 -4.168 -9.389 1.00 97.62 98 ALA A N 1
ATOM 788 C CA . ALA A 1 98 ? -2.270 -4.161 -10.746 1.00 97.62 98 ALA A CA 1
ATOM 789 C C . ALA A 1 98 ? -2.006 -2.728 -11.231 1.00 97.62 98 ALA A C 1
ATOM 791 O O . ALA A 1 98 ? -0.898 -2.413 -11.679 1.00 97.62 98 ALA A O 1
ATOM 792 N N . LEU A 1 99 ? -2.994 -1.840 -11.073 1.00 97.38 99 LEU A N 1
ATOM 793 C CA . LEU A 1 99 ? -2.859 -0.423 -11.408 1.00 97.38 99 LEU A CA 1
ATOM 794 C C . LEU A 1 99 ? -1.757 0.232 -10.569 1.00 97.38 99 LEU A C 1
ATOM 796 O O . LEU A 1 99 ? -0.869 0.887 -11.115 1.00 97.38 99 LEU A O 1
ATOM 800 N N . TYR A 1 100 ? -1.768 -0.002 -9.255 1.00 98.12 100 TYR A N 1
ATOM 801 C CA . TYR A 1 100 ? -0.758 0.519 -8.339 1.00 98.12 100 TYR A CA 1
ATOM 802 C C . TYR A 1 100 ? 0.660 0.083 -8.738 1.00 98.12 100 TYR A C 1
ATOM 804 O O . TYR A 1 100 ? 1.569 0.917 -8.807 1.00 98.12 100 TYR A O 1
ATOM 812 N N . THR A 1 101 ? 0.839 -1.205 -9.046 1.00 98.44 101 THR A N 1
ATOM 813 C CA . THR A 1 101 ? 2.118 -1.784 -9.478 1.00 98.44 101 THR A CA 1
ATOM 814 C C . THR A 1 101 ? 2.617 -1.110 -10.748 1.00 98.44 101 THR A C 1
ATOM 816 O O . THR A 1 101 ? 3.744 -0.611 -10.768 1.00 98.44 101 THR A O 1
ATOM 819 N N . ARG A 1 102 ? 1.769 -1.014 -11.783 1.00 97.56 102 ARG A N 1
ATOM 820 C CA . ARG A 1 102 ? 2.123 -0.353 -13.045 1.00 97.56 102 ARG A CA 1
ATOM 821 C C . ARG A 1 102 ? 2.536 1.096 -12.796 1.00 97.56 102 ARG A C 1
ATOM 823 O O . ARG A 1 102 ? 3.657 1.477 -13.124 1.00 97.56 102 ARG A O 1
ATOM 830 N N . SER A 1 103 ? 1.689 1.894 -12.148 1.00 96.75 103 SER A N 1
ATOM 831 C CA . SER A 1 103 ? 1.972 3.313 -11.897 1.00 96.75 103 SER A CA 1
ATOM 832 C C . SER A 1 103 ? 3.267 3.529 -11.106 1.00 96.75 103 SER A C 1
ATOM 834 O O . SER A 1 103 ? 4.019 4.470 -11.390 1.00 96.75 103 SER A O 1
ATOM 836 N N . LYS A 1 104 ? 3.575 2.661 -10.131 1.00 97.50 104 LYS A N 1
ATOM 837 C CA . LYS A 1 104 ? 4.841 2.747 -9.393 1.00 97.50 104 LYS A CA 1
ATOM 838 C C . LYS A 1 104 ? 6.055 2.334 -10.200 1.00 97.50 104 LYS A C 1
ATOM 840 O O . LYS A 1 104 ? 7.068 3.018 -10.073 1.00 97.50 104 LYS A O 1
ATOM 845 N N . ILE A 1 105 ? 5.965 1.313 -11.046 1.00 97.75 105 ILE A N 1
ATOM 846 C CA . ILE A 1 105 ? 7.071 0.944 -11.937 1.00 97.75 105 ILE A CA 1
ATOM 847 C C . ILE A 1 105 ? 7.419 2.110 -12.862 1.00 97.75 105 ILE A C 1
ATOM 849 O O . ILE A 1 105 ? 8.576 2.519 -12.871 1.00 97.75 105 ILE A O 1
ATOM 853 N N . TYR A 1 106 ? 6.439 2.725 -13.536 1.00 96.06 106 TYR A N 1
ATOM 854 C CA . TYR A 1 106 ? 6.698 3.893 -14.395 1.00 96.06 106 TYR A CA 1
ATOM 855 C C . TYR A 1 106 ? 7.357 5.036 -13.615 1.00 96.06 106 TYR A C 1
ATOM 857 O O . TYR A 1 106 ? 8.348 5.611 -14.064 1.00 96.06 106 TYR A O 1
ATOM 865 N N . SER A 1 107 ? 6.838 5.350 -12.423 1.00 95.69 107 SER A N 1
ATOM 866 C CA . SER A 1 107 ? 7.391 6.421 -11.583 1.00 95.69 107 SER A CA 1
ATOM 867 C C . SER A 1 107 ? 8.843 6.146 -11.178 1.00 95.69 107 SER A C 1
ATOM 869 O O . SER A 1 107 ? 9.684 7.039 -11.229 1.00 95.69 107 SER A O 1
ATOM 871 N N . LEU A 1 108 ? 9.145 4.912 -10.767 1.00 95.94 108 LEU A N 1
ATOM 872 C CA . LEU A 1 108 ? 10.476 4.517 -10.311 1.00 95.94 108 LEU A CA 1
ATOM 873 C C . LEU A 1 108 ? 11.468 4.402 -11.473 1.00 95.94 108 LEU A C 1
ATOM 875 O O . LEU A 1 108 ? 12.611 4.825 -11.327 1.00 95.94 108 LEU A O 1
ATOM 879 N N . ARG A 1 109 ? 11.033 3.905 -12.633 1.00 93.94 109 ARG A N 1
ATOM 880 C CA . ARG A 1 109 ? 11.846 3.857 -13.854 1.00 93.94 109 ARG A CA 1
ATOM 881 C C . ARG A 1 109 ? 12.228 5.253 -14.332 1.00 93.94 109 ARG A C 1
ATOM 883 O O . ARG A 1 109 ? 13.406 5.511 -14.540 1.00 93.94 109 ARG A O 1
ATOM 890 N N . ARG A 1 110 ? 11.277 6.194 -14.363 1.00 91.19 110 ARG A N 1
ATOM 891 C CA . ARG A 1 110 ? 11.563 7.615 -14.644 1.00 91.19 110 ARG A CA 1
ATOM 892 C C . ARG A 1 110 ? 12.535 8.248 -13.648 1.00 91.19 110 ARG A C 1
ATOM 894 O O . ARG A 1 110 ? 13.235 9.189 -13.995 1.00 91.19 110 ARG A O 1
ATOM 901 N N . ALA A 1 111 ? 12.563 7.748 -12.415 1.00 91.19 111 ALA A N 1
ATOM 902 C CA . ALA A 1 111 ? 13.512 8.162 -11.387 1.00 91.19 111 ALA A CA 1
ATOM 903 C C . ALA A 1 111 ? 14.840 7.375 -11.432 1.00 91.19 111 ALA A C 1
ATOM 905 O O . ALA A 1 111 ? 15.583 7.394 -10.447 1.00 91.19 111 ALA A O 1
ATOM 906 N N . GLY A 1 112 ? 15.106 6.636 -12.516 1.00 92.38 112 GLY A N 1
ATOM 907 C CA . GLY A 1 112 ? 16.334 5.870 -12.713 1.00 92.38 112 GLY A CA 1
ATOM 908 C C . GLY A 1 112 ? 16.526 4.763 -11.678 1.00 92.38 112 GLY A C 1
ATOM 909 O O . GLY A 1 112 ? 17.638 4.520 -11.219 1.00 92.38 112 GLY A O 1
ATOM 910 N N . LYS A 1 113 ? 15.451 4.122 -11.208 1.00 94.75 113 LYS A N 1
ATOM 911 C CA . LYS A 1 113 ? 15.579 2.994 -10.279 1.00 94.75 113 LYS A CA 1
ATOM 912 C C . LYS A 1 113 ? 15.746 1.688 -11.045 1.00 94.75 113 LYS A C 1
ATOM 914 O O . LYS A 1 113 ? 14.998 1.404 -11.979 1.00 94.75 113 LYS A O 1
ATOM 919 N N . SER A 1 114 ? 16.718 0.887 -10.612 1.00 94.00 114 SER A N 1
ATOM 920 C CA . SER A 1 114 ? 17.009 -0.416 -11.213 1.00 94.00 114 SER A CA 1
ATOM 921 C C . SER A 1 114 ? 15.897 -1.422 -10.946 1.00 94.00 114 SER A C 1
ATOM 923 O O . SER A 1 114 ? 15.171 -1.329 -9.945 1.00 94.00 114 SER A O 1
ATOM 925 N N . ARG A 1 115 ? 15.816 -2.452 -11.793 1.00 94.81 115 ARG A N 1
ATOM 926 C CA . ARG A 1 115 ? 14.867 -3.559 -11.626 1.00 94.81 115 ARG A CA 1
ATOM 927 C C . ARG A 1 115 ? 14.918 -4.172 -10.224 1.00 94.81 115 ARG A C 1
ATOM 929 O O . ARG A 1 115 ? 13.877 -4.377 -9.602 1.00 94.81 115 ARG A O 1
ATOM 936 N N . ARG A 1 116 ? 16.124 -4.409 -9.690 1.00 94.12 116 ARG A N 1
ATOM 937 C CA . ARG A 1 116 ? 16.323 -4.993 -8.348 1.00 94.12 116 ARG A CA 1
ATOM 938 C C . ARG A 1 116 ? 15.755 -4.104 -7.242 1.00 94.12 116 ARG A C 1
ATOM 940 O O . ARG A 1 116 ? 15.111 -4.608 -6.322 1.00 94.12 116 ARG A O 1
ATOM 947 N N . PHE A 1 117 ? 15.978 -2.791 -7.331 1.00 95.94 117 PHE A N 1
ATOM 948 C CA . PHE A 1 117 ? 15.423 -1.840 -6.369 1.00 95.94 117 PHE A CA 1
ATOM 949 C C . PHE A 1 117 ? 13.894 -1.835 -6.422 1.00 95.94 117 PHE A C 1
ATOM 951 O O . PHE A 1 117 ? 13.244 -1.923 -5.382 1.00 95.94 117 PHE A O 1
ATOM 958 N N . ILE A 1 118 ? 13.325 -1.768 -7.630 1.00 97.19 118 ILE A N 1
ATOM 959 C CA . ILE A 1 118 ? 11.874 -1.767 -7.844 1.00 97.19 118 ILE A CA 1
ATOM 960 C C . ILE A 1 118 ? 11.248 -3.030 -7.252 1.00 97.19 118 ILE A C 1
ATOM 962 O O . ILE A 1 118 ? 10.288 -2.935 -6.489 1.00 97.19 118 ILE A O 1
ATOM 966 N N . PHE A 1 119 ? 11.828 -4.196 -7.540 1.00 96.06 119 PHE A N 1
ATOM 967 C CA . PHE A 1 119 ? 11.339 -5.476 -7.038 1.00 96.06 119 PHE A CA 1
ATOM 968 C C . PHE A 1 119 ? 11.307 -5.520 -5.508 1.00 96.06 119 PHE A C 1
ATOM 970 O O . PHE A 1 119 ? 10.280 -5.844 -4.915 1.00 96.06 119 PHE A O 1
ATOM 977 N N . SER A 1 120 ? 12.406 -5.125 -4.860 1.00 96.75 120 SER A N 1
ATOM 978 C CA . SER A 1 120 ? 12.483 -5.054 -3.397 1.00 96.75 120 SER A CA 1
ATOM 979 C C . SER A 1 120 ? 11.463 -4.063 -2.821 1.00 96.75 120 SER A C 1
ATOM 981 O O . SER A 1 120 ? 10.697 -4.398 -1.917 1.00 96.75 120 SER A O 1
ATOM 983 N N . SER A 1 121 ? 11.386 -2.857 -3.392 1.00 96.62 121 SER A N 1
ATOM 984 C CA . SER A 1 121 ? 10.494 -1.794 -2.922 1.00 96.62 121 SER A CA 1
ATOM 985 C C . SER A 1 121 ? 9.017 -2.191 -2.994 1.00 96.62 121 SER A C 1
ATOM 987 O O . SER A 1 121 ? 8.267 -1.958 -2.044 1.00 96.62 121 SER A O 1
ATOM 989 N N . LEU A 1 122 ? 8.600 -2.821 -4.096 1.00 97.75 122 LEU A N 1
ATOM 990 C CA . LEU A 1 122 ? 7.227 -3.284 -4.290 1.00 97.75 122 LEU A CA 1
ATOM 991 C C . LEU A 1 122 ? 6.919 -4.550 -3.481 1.00 97.75 122 LEU A C 1
ATOM 993 O O . LEU A 1 122 ? 5.817 -4.665 -2.946 1.00 97.75 122 LEU A O 1
ATOM 997 N N . GLY A 1 123 ? 7.899 -5.433 -3.280 1.00 97.00 123 GLY A N 1
ATOM 998 C CA . GLY A 1 123 ? 7.771 -6.577 -2.374 1.00 97.00 123 GLY A CA 1
ATOM 999 C C . GLY A 1 123 ? 7.499 -6.153 -0.926 1.00 97.00 123 GLY A C 1
ATOM 1000 O O . GLY A 1 123 ? 6.624 -6.712 -0.272 1.00 97.00 123 GLY A O 1
ATOM 1001 N N . VAL A 1 124 ? 8.145 -5.085 -0.439 1.00 96.56 124 VAL A N 1
ATOM 1002 C CA . VAL A 1 124 ? 7.849 -4.495 0.887 1.00 96.56 124 VAL A CA 1
ATOM 1003 C C . VAL A 1 124 ? 6.412 -3.956 0.976 1.00 96.56 124 VAL A C 1
ATOM 1005 O O . VAL A 1 124 ? 5.838 -3.885 2.063 1.00 96.56 124 VAL A O 1
ATOM 1008 N N . LYS A 1 125 ? 5.792 -3.598 -0.156 1.00 96.62 125 LYS A N 1
ATOM 1009 C CA . LYS A 1 125 ? 4.368 -3.229 -0.229 1.00 96.62 125 LYS A CA 1
ATOM 1010 C C . LYS A 1 125 ? 3.434 -4.440 -0.279 1.00 96.62 125 LYS A C 1
ATOM 1012 O O . LYS A 1 125 ? 2.227 -4.242 -0.392 1.00 96.62 125 LYS A O 1
ATOM 1017 N N . GLY A 1 126 ? 3.956 -5.658 -0.152 1.00 97.06 126 GLY A N 1
ATOM 1018 C CA . GLY A 1 126 ? 3.176 -6.893 -0.141 1.00 97.06 126 GLY A CA 1
ATOM 1019 C C . GLY A 1 126 ? 2.564 -7.234 -1.497 1.00 97.06 126 GLY A C 1
ATOM 1020 O O . GLY A 1 126 ? 1.514 -7.860 -1.535 1.00 97.06 126 GLY A O 1
ATOM 1021 N N . LEU A 1 127 ? 3.176 -6.772 -2.591 1.00 97.88 127 LEU A N 1
ATOM 1022 C CA . LEU A 1 127 ? 2.773 -7.146 -3.943 1.00 97.88 127 LEU A CA 1
ATOM 1023 C C . LEU A 1 127 ? 3.396 -8.488 -4.330 1.00 97.88 127 LEU A C 1
ATOM 1025 O O . LEU A 1 127 ? 4.560 -8.758 -4.025 1.00 97.88 127 LEU A O 1
ATOM 1029 N N . GLU A 1 128 ? 2.625 -9.298 -5.048 1.00 96.88 128 GLU A N 1
ATOM 1030 C CA . GLU A 1 128 ? 3.066 -10.607 -5.517 1.00 96.88 128 GLU A CA 1
ATOM 1031 C C . GLU A 1 128 ? 4.220 -10.503 -6.517 1.00 96.88 128 GLU A C 1
ATOM 1033 O O . GLU A 1 128 ? 4.192 -9.694 -7.450 1.00 96.88 128 GLU A O 1
ATOM 1038 N N . LYS A 1 129 ? 5.217 -11.384 -6.371 1.00 97.06 129 LYS A N 1
ATOM 1039 C CA . LYS A 1 129 ? 6.426 -11.394 -7.217 1.00 97.06 129 LYS A CA 1
ATOM 1040 C C . LYS A 1 129 ? 6.084 -11.456 -8.706 1.00 97.06 129 LYS A C 1
ATOM 1042 O O . LYS A 1 129 ? 6.564 -10.637 -9.482 1.00 97.06 129 LYS A O 1
ATOM 1047 N N . ASN A 1 130 ? 5.181 -12.362 -9.078 1.00 97.50 130 ASN A N 1
ATOM 1048 C CA . ASN A 1 130 ? 4.740 -12.547 -10.462 1.00 97.50 130 ASN A CA 1
ATOM 1049 C C . ASN A 1 130 ? 4.054 -11.285 -11.027 1.00 97.50 130 ASN A C 1
ATOM 1051 O O . ASN A 1 130 ? 4.237 -10.936 -12.190 1.00 97.50 130 ASN A O 1
ATOM 1055 N N . MET A 1 131 ? 3.294 -10.550 -10.205 1.00 97.75 131 MET A N 1
ATOM 1056 C CA . MET A 1 131 ? 2.670 -9.292 -10.631 1.00 97.75 131 MET A CA 1
ATOM 1057 C C . MET A 1 131 ? 3.728 -8.229 -10.943 1.00 97.75 131 MET A C 1
ATOM 1059 O O . MET A 1 131 ? 3.641 -7.551 -11.967 1.00 97.75 131 MET A O 1
ATOM 1063 N N . ILE A 1 132 ? 4.746 -8.118 -10.086 1.00 98.19 132 ILE A N 1
ATOM 1064 C CA . ILE A 1 132 ? 5.861 -7.189 -10.282 1.00 98.19 132 ILE A CA 1
ATOM 1065 C C . ILE A 1 132 ? 6.656 -7.562 -11.543 1.00 98.19 132 ILE A C 1
ATOM 1067 O O . ILE A 1 132 ? 6.955 -6.690 -12.356 1.00 98.19 132 ILE A O 1
ATOM 1071 N N . GLU A 1 133 ? 6.964 -8.848 -11.737 1.00 97.31 133 GLU A N 1
ATOM 1072 C CA . GLU A 1 133 ? 7.704 -9.348 -12.905 1.00 97.31 133 GLU A CA 1
ATOM 1073 C C . GLU A 1 133 ? 6.974 -9.075 -14.213 1.00 97.31 133 GLU A C 1
ATOM 1075 O O . GLU A 1 133 ? 7.580 -8.533 -15.138 1.00 97.31 133 GLU A O 1
ATOM 1080 N N . LYS A 1 134 ? 5.674 -9.389 -14.272 1.00 97.31 134 LYS A N 1
ATOM 1081 C CA . LYS A 1 134 ? 4.831 -9.131 -15.444 1.00 97.31 134 LYS A CA 1
ATOM 1082 C C . LYS A 1 134 ? 4.767 -7.646 -15.778 1.00 97.31 134 LYS A C 1
ATOM 1084 O O . LYS A 1 134 ? 4.927 -7.272 -16.935 1.00 97.31 134 LYS A O 1
ATOM 1089 N N . ALA A 1 135 ? 4.564 -6.795 -14.775 1.00 97.19 135 ALA A N 1
ATOM 1090 C CA . ALA A 1 135 ? 4.461 -5.358 -14.996 1.00 97.19 135 ALA A CA 1
ATOM 1091 C C . ALA A 1 135 ? 5.805 -4.726 -15.405 1.00 97.19 135 ALA A C 1
ATOM 1093 O O . ALA A 1 135 ? 5.821 -3.820 -16.237 1.00 97.19 135 ALA A O 1
ATOM 1094 N N . LEU A 1 136 ? 6.931 -5.217 -14.875 1.00 95.94 136 LEU A N 1
ATOM 1095 C CA . LEU A 1 136 ? 8.266 -4.812 -15.325 1.00 95.94 136 LEU A CA 1
ATOM 1096 C C . LEU A 1 136 ? 8.531 -5.262 -16.762 1.00 95.94 136 LEU A C 1
ATOM 1098 O O . LEU A 1 136 ? 8.989 -4.461 -17.562 1.00 95.94 136 LEU A O 1
ATOM 1102 N N . ALA A 1 137 ? 8.216 -6.515 -17.100 1.00 94.88 137 ALA A N 1
ATOM 1103 C CA . ALA A 1 137 ? 8.383 -7.025 -18.458 1.00 94.88 137 ALA A CA 1
ATOM 1104 C C . ALA A 1 137 ? 7.543 -6.232 -19.473 1.00 94.88 137 ALA A C 1
ATOM 1106 O O . ALA A 1 137 ? 8.049 -5.886 -20.534 1.00 94.88 137 ALA A O 1
ATOM 1107 N N . ALA A 1 138 ? 6.299 -5.886 -19.126 1.00 95.12 138 ALA A N 1
ATOM 1108 C CA . ALA A 1 138 ? 5.455 -5.028 -19.955 1.00 95.12 138 ALA A CA 1
ATOM 1109 C C . ALA A 1 138 ? 6.072 -3.632 -20.152 1.00 95.12 138 ALA A C 1
ATOM 1111 O O . ALA A 1 138 ? 6.145 -3.144 -21.275 1.00 95.12 138 ALA A O 1
ATOM 1112 N N . TYR A 1 139 ? 6.580 -3.016 -19.080 1.00 95.25 139 TYR A N 1
ATOM 1113 C CA . TYR A 1 139 ? 7.272 -1.730 -19.175 1.00 95.25 139 TYR A CA 1
ATOM 1114 C C . TYR A 1 139 ? 8.514 -1.806 -20.077 1.00 95.25 139 TYR A C 1
ATOM 1116 O O . TYR A 1 139 ? 8.697 -0.958 -20.950 1.00 95.25 139 TYR A O 1
ATOM 1124 N N . ASP A 1 140 ? 9.353 -2.823 -19.870 1.00 92.69 140 ASP A N 1
ATOM 1125 C CA . ASP A 1 140 ? 10.608 -3.019 -20.596 1.00 92.69 140 ASP A CA 1
ATOM 1126 C C . ASP A 1 140 ? 10.354 -3.329 -22.086 1.00 92.69 140 ASP A C 1
ATOM 1128 O O . ASP A 1 140 ? 11.139 -2.910 -22.934 1.00 92.69 140 ASP A O 1
ATOM 1132 N N . ALA A 1 141 ? 9.249 -4.006 -22.422 1.00 92.62 141 ALA A N 1
ATOM 1133 C CA . ALA A 1 141 ? 8.826 -4.236 -23.805 1.00 92.62 141 ALA A CA 1
ATOM 1134 C C . ALA A 1 141 ? 8.401 -2.937 -24.515 1.00 92.62 141 ALA A C 1
ATOM 1136 O O . ALA A 1 141 ? 8.669 -2.772 -25.701 1.00 92.62 141 ALA A O 1
ATOM 1137 N N . GLU A 1 142 ? 7.772 -2.007 -23.793 1.00 92.50 142 GLU A N 1
ATOM 1138 C CA . GLU A 1 142 ? 7.361 -0.704 -24.332 1.00 92.50 142 GLU A CA 1
ATOM 1139 C C . GLU A 1 142 ? 8.528 0.300 -24.452 1.00 92.50 142 GLU A C 1
ATOM 1141 O O . GLU A 1 142 ? 8.513 1.142 -25.346 1.00 92.50 142 GLU A O 1
ATOM 1146 N N . HIS A 1 143 ? 9.525 0.241 -23.556 1.00 90.88 143 HIS A N 1
ATOM 1147 C CA . HIS A 1 143 ? 10.550 1.295 -23.404 1.00 90.88 143 HIS A CA 1
ATOM 1148 C C . HIS A 1 143 ? 11.996 0.829 -23.657 1.00 90.88 143 HIS A C 1
ATOM 1150 O O . HIS A 1 143 ? 12.912 1.650 -23.664 1.00 90.88 143 HIS A O 1
ATOM 1156 N N . GLY A 1 144 ? 12.222 -0.471 -23.856 1.00 87.06 144 GLY A N 1
ATOM 1157 C CA . GLY A 1 144 ? 13.541 -1.068 -24.060 1.00 87.06 144 GLY A CA 1
ATOM 1158 C C . GLY A 1 144 ? 14.304 -1.328 -22.755 1.00 87.06 144 GLY A C 1
ATOM 1159 O O . GLY A 1 144 ? 14.723 -0.404 -22.053 1.00 87.06 144 GLY A O 1
ATOM 1160 N N . LEU A 1 145 ? 14.569 -2.608 -22.460 1.00 82.12 145 LEU A N 1
ATOM 1161 C CA . LEU A 1 145 ? 15.272 -3.037 -21.242 1.00 82.12 145 LEU A CA 1
ATOM 1162 C C . LEU A 1 145 ? 16.643 -2.365 -21.080 1.00 82.12 145 LEU A C 1
ATOM 1164 O O . LEU A 1 145 ? 16.924 -1.797 -20.025 1.00 82.12 145 LEU A O 1
ATOM 1168 N N . GLU A 1 146 ? 17.485 -2.404 -22.116 1.00 81.12 146 GLU A N 1
ATOM 1169 C CA . GLU A 1 146 ? 18.832 -1.831 -22.041 1.00 81.12 146 GLU A CA 1
ATOM 1170 C C . GLU A 1 146 ? 18.818 -0.334 -21.739 1.00 81.12 146 GLU A C 1
ATOM 1172 O O . GLU A 1 146 ? 19.642 0.129 -20.956 1.00 81.12 146 GLU A O 1
ATOM 1177 N N . SER A 1 147 ? 17.882 0.414 -22.332 1.00 78.00 147 SER A N 1
ATOM 1178 C CA . SER A 1 147 ? 17.734 1.845 -22.054 1.00 78.00 147 SER A CA 1
ATOM 1179 C C . SER A 1 147 ? 17.396 2.059 -20.581 1.00 78.00 147 SER A C 1
ATOM 1181 O O . SER A 1 147 ? 18.061 2.826 -19.892 1.00 78.00 147 SER A O 1
ATOM 1183 N N . SER A 1 148 ? 16.427 1.297 -20.066 1.00 81.81 148 SER A N 1
ATOM 1184 C CA . SER A 1 148 ? 15.951 1.443 -18.689 1.00 81.81 148 SER A CA 1
ATOM 1185 C C . SER A 1 148 ? 17.005 1.116 -17.617 1.00 81.81 148 SER A C 1
ATOM 1187 O O . SER A 1 148 ? 17.033 1.758 -16.565 1.00 81.81 148 SER A O 1
ATOM 1189 N N . GLU A 1 149 ? 17.885 0.136 -17.858 1.00 87.38 149 GLU A N 1
ATOM 1190 C CA . GLU A 1 149 ? 18.970 -0.204 -16.927 1.00 87.38 149 GLU A CA 1
ATOM 1191 C C . GLU A 1 149 ? 20.164 0.754 -17.063 1.00 87.38 149 GLU A C 1
ATOM 1193 O O . GLU A 1 149 ? 20.766 1.111 -16.048 1.00 87.38 149 GLU A O 1
ATOM 1198 N N . LYS A 1 150 ? 20.472 1.238 -18.277 1.00 81.69 150 LYS A N 1
ATOM 1199 C CA . LYS A 1 150 ? 21.494 2.280 -18.494 1.00 81.69 150 LYS A CA 1
ATOM 1200 C C . LYS A 1 150 ? 21.115 3.579 -17.774 1.00 81.69 150 LYS A C 1
ATOM 1202 O O . LYS A 1 150 ? 21.942 4.131 -17.049 1.00 81.69 150 LYS A O 1
ATOM 1207 N N . ASP A 1 151 ? 19.860 4.013 -17.877 1.00 80.38 151 ASP A N 1
ATOM 1208 C CA . ASP A 1 151 ? 19.349 5.194 -17.165 1.00 80.38 151 ASP A CA 1
ATOM 1209 C C . ASP A 1 151 ? 19.442 5.039 -15.642 1.00 80.38 151 ASP A C 1
ATOM 1211 O O . ASP A 1 151 ? 19.789 5.982 -14.916 1.00 80.38 151 ASP A O 1
ATOM 1215 N N . ALA A 1 152 ? 19.164 3.831 -15.143 1.00 83.81 152 ALA A N 1
ATOM 1216 C CA . ALA A 1 152 ? 19.286 3.534 -13.726 1.00 83.81 152 ALA A CA 1
ATOM 1217 C C . ALA A 1 152 ? 20.739 3.578 -13.236 1.00 83.81 152 ALA A C 1
ATOM 1219 O O . ALA A 1 152 ? 21.013 4.142 -12.174 1.00 83.81 152 ALA A O 1
ATOM 1220 N N . ALA A 1 153 ? 21.674 3.037 -14.020 1.00 82.88 153 ALA A N 1
ATOM 1221 C CA . ALA A 1 153 ? 23.100 3.097 -13.718 1.00 82.88 153 ALA A CA 1
ATOM 1222 C C . ALA A 1 153 ? 23.616 4.547 -13.700 1.00 82.88 153 ALA A C 1
ATOM 1224 O O . ALA A 1 153 ? 24.286 4.945 -12.747 1.00 82.88 153 ALA A O 1
ATOM 1225 N N . LEU A 1 154 ? 23.238 5.359 -14.695 1.00 85.19 154 LEU A N 1
ATOM 1226 C CA . LEU A 1 154 ? 23.601 6.780 -14.760 1.00 85.19 154 LEU A CA 1
ATOM 1227 C C . LEU A 1 154 ? 23.069 7.577 -13.564 1.00 85.19 154 LEU A C 1
ATOM 1229 O O . LEU A 1 154 ? 23.759 8.453 -13.053 1.00 85.19 154 LEU A O 1
ATOM 1233 N N . THR A 1 155 ? 21.851 7.282 -13.108 1.00 84.25 155 THR A N 1
ATOM 1234 C CA . THR A 1 155 ? 21.246 7.975 -11.961 1.00 84.25 155 THR A CA 1
ATOM 1235 C C . THR A 1 155 ? 21.873 7.553 -10.634 1.00 84.25 155 THR A C 1
ATOM 1237 O O . THR A 1 155 ? 21.969 8.373 -9.731 1.00 84.25 155 THR A O 1
ATOM 1240 N N . PHE A 1 156 ? 22.301 6.296 -10.495 1.00 79.00 156 PHE A N 1
ATOM 1241 C CA . PHE A 1 156 ? 22.974 5.813 -9.285 1.00 79.00 156 PHE A CA 1
ATOM 1242 C C . PHE A 1 156 ? 24.395 6.372 -9.122 1.00 79.00 156 PHE A C 1
ATOM 1244 O O . PHE A 1 156 ? 24.866 6.515 -8.000 1.00 79.00 156 PHE A O 1
ATOM 1251 N N . ALA A 1 157 ? 25.076 6.669 -10.231 1.00 79.69 157 ALA A N 1
ATOM 1252 C CA . ALA A 1 157 ? 26.432 7.216 -10.228 1.00 79.69 157 ALA A CA 1
ATOM 1253 C C . ALA A 1 157 ? 26.499 8.741 -9.990 1.00 79.69 157 ALA A C 1
ATOM 1255 O O . ALA A 1 157 ? 27.600 9.282 -9.901 1.00 79.69 157 ALA A O 1
ATOM 1256 N N . ARG A 1 158 ? 25.349 9.425 -9.928 1.00 65.75 158 ARG A N 1
ATOM 1257 C CA . ARG A 1 158 ? 25.218 10.858 -9.617 1.00 65.75 158 ARG A CA 1
ATOM 1258 C C . ARG A 1 158 ? 24.936 11.066 -8.136 1.00 65.75 158 ARG A C 1
ATOM 1260 O O . ARG A 1 158 ? 25.512 12.026 -7.586 1.00 65.75 158 ARG A O 1
#

pLDDT: mean 87.74, std 17.19, range [39.69, 98.75]

Radius of gyration: 28.3 Å; chains: 1; bounding box: 44×96×64 Å

Foldseek 3Di:
DDDDDDDPDDDDPDDPDDPPPDPDPDDQQDADDLVVLLVVLVVDLVPDQAALQLSLVVQLVSNVSRCVRPVPDDSVVSSVSSVVSSVVCVVVVSHDLLVSLLVQLVVCLVLLADLVRSQVVVVVSVRDNVSNVVSNVVVCVVPPPVVSNVSNVVNVVD